Protein AF-A0A843RZ25-F1 (afdb_monomer)

Secondary structure (DSSP, 8-state):
--HHHHHHHHHHSPPPPS---HHHHHHHHHHHHHSGGGGSHHHHHHHHHHHHHHHHTT-

Sequence (59 aa):
MPADVQTCFSQYVKAPKGPLSKRAVVRLIAELKRSEVAKSRCGRRLIGFYNSIAKGLAQ

Structure (mmCIF, N/CA/C/O backbone):
data_AF-A0A843RZ25-F1
#
_entry.id   AF-A0A843RZ25-F1
#
loop_
_atom_site.group_PDB
_atom_site.id
_atom_site.type_symbol
_atom_site.label_atom_id
_atom_site.label_alt_id
_atom_site.label_comp_id
_atom_site.label_asym_id
_atom_site.label_entity_id
_atom_site.label_seq_id
_atom_site.pdbx_PDB_ins_code
_atom_site.Cartn_x
_atom_site.Cartn_y
_atom_site.Cartn_z
_atom_site.occupancy
_atom_site.B_iso_or_equiv
_atom_site.auth_seq_id
_atom_site.auth_comp_id
_atom_site.auth_asym_id
_atom_site.auth_atom_id
_atom_site.pdbx_PDB_model_num
ATOM 1 N N . MET A 1 1 ? 8.214 6.361 5.877 1.00 63.41 1 MET A N 1
ATOM 2 C CA . MET A 1 1 ? 7.963 5.208 4.984 1.00 63.41 1 MET A CA 1
ATOM 3 C C . MET A 1 1 ? 9.263 4.873 4.272 1.00 63.41 1 MET A C 1
ATOM 5 O O . MET A 1 1 ? 9.948 5.824 3.916 1.00 63.41 1 MET A O 1
ATOM 9 N N . PRO A 1 2 ? 9.630 3.593 4.104 1.00 67.62 2 PRO A N 1
ATOM 10 C CA . PRO A 1 2 ? 10.872 3.208 3.431 1.00 67.62 2 PRO A CA 1
ATOM 11 C C . PRO A 1 2 ? 10.927 3.704 1.977 1.00 67.62 2 PRO A C 1
ATOM 13 O O . PRO A 1 2 ? 9.895 3.739 1.302 1.00 67.62 2 PRO A O 1
ATOM 16 N N . ALA A 1 3 ? 12.117 4.084 1.501 1.00 68.31 3 ALA A N 1
ATOM 17 C CA . ALA A 1 3 ? 12.310 4.653 0.163 1.00 68.31 3 ALA A CA 1
ATOM 18 C C . ALA A 1 3 ? 11.912 3.678 -0.961 1.00 68.31 3 ALA A C 1
ATOM 20 O O . ALA A 1 3 ? 11.285 4.083 -1.936 1.00 68.31 3 ALA A O 1
ATOM 21 N N . ASP A 1 4 ? 12.180 2.382 -0.787 1.00 65.44 4 ASP A N 1
ATOM 22 C CA . ASP A 1 4 ? 11.823 1.331 -1.747 1.00 65.44 4 ASP A CA 1
ATOM 23 C C . ASP A 1 4 ? 10.303 1.156 -1.883 1.00 65.44 4 ASP A C 1
ATOM 25 O O . ASP A 1 4 ? 9.779 0.956 -2.980 1.00 65.44 4 ASP A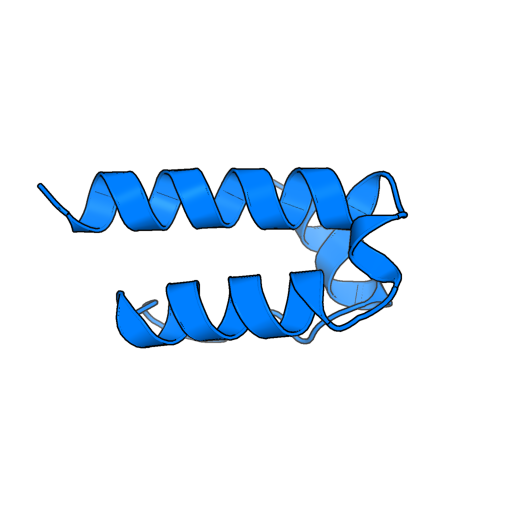 O 1
ATOM 29 N N . VAL A 1 5 ? 9.571 1.301 -0.777 1.00 65.69 5 VAL A N 1
ATOM 30 C CA . VAL A 1 5 ? 8.107 1.314 -0.788 1.00 65.69 5 VAL A CA 1
ATOM 31 C C . VAL A 1 5 ? 7.604 2.588 -1.477 1.00 65.69 5 VAL A C 1
ATOM 33 O O . VAL A 1 5 ? 6.627 2.532 -2.216 1.00 65.69 5 VAL A O 1
ATOM 36 N N . GLN A 1 6 ? 8.277 3.726 -1.294 1.00 66.75 6 GLN A N 1
ATOM 37 C CA . GLN A 1 6 ? 7.900 5.025 -1.870 1.00 66.75 6 GLN A CA 1
ATOM 38 C C . GLN A 1 6 ? 7.998 5.041 -3.397 1.00 66.75 6 GLN A C 1
ATOM 40 O O . GLN A 1 6 ? 7.080 5.528 -4.059 1.00 66.75 6 GLN A O 1
ATOM 45 N N . THR A 1 7 ? 9.029 4.408 -3.958 1.00 69.25 7 THR A N 1
ATOM 46 C CA . THR A 1 7 ? 9.127 4.153 -5.403 1.00 69.25 7 THR A CA 1
ATOM 47 C C . THR A 1 7 ? 8.000 3.241 -5.894 1.00 69.25 7 THR A C 1
ATOM 49 O O . THR A 1 7 ? 7.442 3.471 -6.962 1.00 69.25 7 THR A O 1
ATOM 52 N N . CYS A 1 8 ? 7.598 2.242 -5.102 1.00 68.88 8 CYS A N 1
ATOM 53 C CA . CYS A 1 8 ? 6.452 1.400 -5.446 1.00 68.88 8 CYS A CA 1
ATOM 54 C C . CYS A 1 8 ? 5.107 2.156 -5.387 1.00 68.88 8 CYS A C 1
ATOM 56 O O . CYS A 1 8 ? 4.190 1.796 -6.120 1.00 68.88 8 CYS A O 1
ATOM 58 N N . PHE A 1 9 ? 4.954 3.198 -4.558 1.00 67.06 9 PHE A N 1
ATOM 59 C CA . PHE A 1 9 ? 3.734 4.021 -4.564 1.00 67.06 9 PHE A CA 1
ATOM 60 C C . PHE A 1 9 ? 3.571 4.791 -5.864 1.00 67.06 9 PHE A C 1
ATOM 62 O O . PHE A 1 9 ? 2.498 4.740 -6.458 1.00 67.06 9 PHE A O 1
ATOM 69 N N . SER A 1 10 ? 4.618 5.492 -6.312 1.00 65.69 10 SER A N 1
ATOM 70 C CA . SER A 1 10 ? 4.506 6.440 -7.430 1.00 65.69 10 SER A CA 1
ATOM 71 C C . SER A 1 10 ? 3.977 5.802 -8.717 1.00 65.69 10 SER A C 1
ATOM 73 O O . SER A 1 10 ? 3.363 6.493 -9.524 1.00 65.69 10 SER A O 1
ATOM 75 N N . GLN A 1 11 ? 4.164 4.491 -8.876 1.00 63.50 11 GLN A N 1
ATOM 76 C CA . GLN A 1 11 ? 3.731 3.740 -10.050 1.00 63.50 11 GLN A CA 1
ATOM 77 C C . GLN A 1 11 ? 2.303 3.182 -9.969 1.00 63.50 11 GLN A C 1
ATOM 79 O O . GLN A 1 11 ? 1.706 2.941 -11.013 1.00 63.50 11 GLN A O 1
ATOM 84 N N . TYR A 1 12 ? 1.751 2.951 -8.771 1.00 63.97 12 TYR A N 1
ATOM 85 C CA . TYR A 1 12 ? 0.550 2.110 -8.626 1.00 63.97 12 TYR A CA 1
ATOM 86 C C . TYR A 1 12 ? -0.560 2.696 -7.751 1.00 63.97 12 TYR A C 1
ATOM 88 O O . TYR A 1 12 ? -1.729 2.382 -7.969 1.00 63.97 12 TYR A O 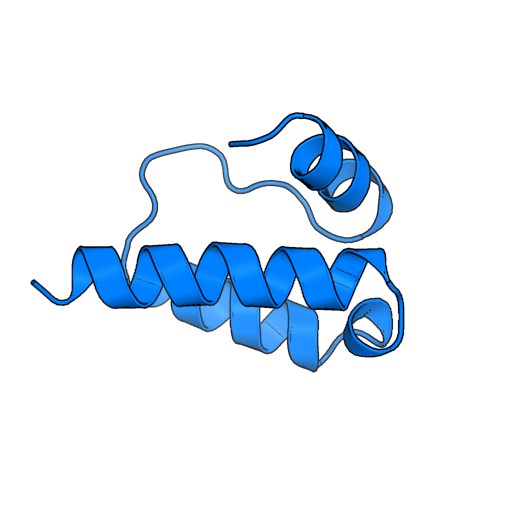1
ATOM 96 N N . VAL A 1 13 ? -0.238 3.529 -6.758 1.00 61.44 13 VAL A N 1
ATOM 97 C CA . VAL A 1 13 ? -1.244 4.125 -5.865 1.00 61.44 13 VAL A CA 1
ATOM 98 C C . VAL A 1 13 ? -0.751 5.476 -5.375 1.00 61.44 13 VAL A C 1
ATOM 100 O O . VAL A 1 13 ? 0.396 5.607 -4.957 1.00 61.44 13 VAL A O 1
ATOM 103 N N . LYS A 1 14 ? -1.608 6.500 -5.355 1.00 65.00 14 LYS A N 1
ATOM 104 C CA . LYS A 1 14 ? -1.225 7.772 -4.728 1.00 65.00 14 LYS A CA 1
ATOM 105 C C . LYS A 1 14 ? -0.921 7.528 -3.253 1.00 65.00 14 LYS A C 1
ATOM 107 O O . LYS A 1 14 ? -1.787 7.079 -2.505 1.00 65.00 14 LYS A O 1
ATOM 112 N N . ALA A 1 15 ? 0.309 7.838 -2.844 1.00 65.44 15 ALA A N 1
ATOM 113 C CA . ALA A 1 15 ? 0.680 7.788 -1.442 1.00 65.44 15 ALA A CA 1
ATOM 114 C C . ALA A 1 15 ? -0.264 8.704 -0.643 1.00 65.44 15 ALA A C 1
ATOM 116 O O . ALA A 1 15 ? -0.454 9.866 -1.026 1.00 65.44 15 ALA A O 1
ATOM 117 N N . PRO A 1 16 ? -0.880 8.203 0.437 1.00 66.94 16 PRO A N 1
ATOM 118 C CA . PRO A 1 16 ? -1.749 9.011 1.275 1.00 66.94 16 PRO A CA 1
ATOM 119 C C . PRO A 1 16 ? -0.930 10.144 1.898 1.00 66.94 16 PRO A C 1
ATOM 121 O O . PRO A 1 16 ? 0.146 9.917 2.452 1.00 66.94 16 PRO A O 1
ATOM 124 N N . LYS A 1 17 ? -1.435 11.375 1.788 1.00 63.72 17 LYS A N 1
ATOM 125 C CA . LYS A 1 17 ? -0.846 12.550 2.437 1.00 63.72 17 LYS A CA 1
ATOM 126 C C . LYS A 1 17 ? -1.559 12.775 3.771 1.00 63.72 17 LYS A C 1
ATOM 128 O O . LYS A 1 17 ? -2.765 12.999 3.777 1.00 63.72 17 LYS A O 1
ATOM 133 N N . GLY A 1 18 ? -0.814 12.719 4.874 1.00 68.81 18 GLY A N 1
ATOM 134 C CA . GLY A 1 18 ? -1.322 12.971 6.227 1.00 68.81 18 GLY A CA 1
ATOM 135 C C . GLY A 1 18 ? -1.333 11.739 7.146 1.00 68.81 18 GLY A C 1
ATOM 136 O O . GLY A 1 18 ? -0.938 10.647 6.726 1.00 68.81 18 GLY A O 1
ATOM 137 N N . PRO A 1 19 ? -1.745 11.911 8.416 1.00 70.31 19 PRO A N 1
ATOM 138 C CA . PRO A 1 19 ? -1.794 10.830 9.394 1.00 70.31 19 PRO A CA 1
ATOM 139 C C . PRO A 1 19 ? -2.756 9.725 8.946 1.00 70.31 19 PRO A C 1
ATOM 141 O O . PRO A 1 19 ? -3.918 9.959 8.612 1.00 70.31 19 PRO A O 1
ATOM 144 N N . LEU A 1 20 ? -2.249 8.495 8.935 1.00 75.12 20 LEU A N 1
ATOM 145 C CA . LEU A 1 20 ? -2.997 7.324 8.505 1.00 75.12 20 LEU A CA 1
ATOM 146 C C . LEU A 1 20 ? -3.879 6.798 9.635 1.00 75.12 20 LEU A C 1
ATOM 148 O O . LEU A 1 20 ? -3.387 6.233 10.608 1.00 75.12 20 LEU A O 1
ATOM 152 N N . SER A 1 21 ? -5.197 6.929 9.479 1.00 79.31 21 SER A N 1
ATOM 153 C CA . SER A 1 21 ? -6.151 6.256 10.361 1.00 79.31 21 SER A CA 1
ATOM 154 C C . SER A 1 21 ? -6.232 4.760 10.042 1.00 79.31 21 SER A C 1
ATOM 156 O O . SER A 1 21 ? -6.053 4.340 8.895 1.00 79.31 21 SER A O 1
ATOM 158 N N . LYS A 1 22 ? -6.579 3.932 11.036 1.00 78.62 22 LYS A N 1
ATOM 159 C CA . LYS A 1 22 ? -6.736 2.475 10.857 1.00 78.62 22 LYS A CA 1
ATOM 160 C C . LYS A 1 22 ? -7.690 2.126 9.705 1.00 78.62 22 LYS A C 1
ATOM 162 O O . LYS A 1 22 ? -7.398 1.239 8.908 1.00 78.62 22 LYS A O 1
ATOM 167 N N . ARG A 1 23 ? -8.795 2.874 9.559 1.00 81.19 23 ARG A N 1
ATOM 168 C CA . ARG A 1 23 ? -9.746 2.703 8.442 1.00 81.19 23 ARG A CA 1
ATOM 169 C C . ARG A 1 23 ? -9.115 3.040 7.091 1.00 81.19 23 ARG A C 1
ATOM 171 O O . ARG A 1 23 ? -9.339 2.309 6.129 1.00 81.19 23 ARG A O 1
ATOM 178 N N . ALA A 1 24 ? -8.315 4.106 7.018 1.00 82.56 24 ALA A N 1
ATOM 179 C CA . ALA A 1 24 ? -7.614 4.478 5.792 1.00 82.56 24 ALA A CA 1
ATOM 180 C C . ALA A 1 24 ? -6.615 3.391 5.367 1.00 82.56 24 ALA A C 1
ATOM 182 O O . ALA A 1 24 ? -6.591 3.008 4.201 1.00 82.56 24 ALA A O 1
ATOM 183 N N . VAL A 1 25 ? -5.862 2.827 6.318 1.00 82.31 25 VAL A N 1
ATOM 184 C CA . VAL A 1 25 ? -4.911 1.733 6.057 1.00 82.31 25 VAL A CA 1
ATOM 185 C C . VAL A 1 25 ? -5.618 0.487 5.518 1.00 82.31 25 VAL A C 1
ATOM 187 O O . VAL A 1 25 ? -5.187 -0.077 4.515 1.00 82.31 25 VAL A O 1
ATOM 190 N N . VAL A 1 26 ? -6.736 0.080 6.125 1.00 83.12 26 VAL A N 1
ATOM 191 C CA . VAL A 1 26 ? -7.519 -1.077 5.653 1.00 83.12 26 VAL A CA 1
ATOM 192 C C . VAL A 1 26 ? -8.066 -0.845 4.241 1.00 83.12 26 VAL A C 1
ATOM 194 O O . VAL A 1 26 ? -8.006 -1.749 3.406 1.00 83.12 26 VAL A O 1
ATOM 197 N N . ARG A 1 27 ? -8.546 0.370 3.945 1.00 83.25 27 ARG A N 1
ATOM 198 C CA . ARG A 1 27 ? -9.034 0.735 2.608 1.00 83.25 27 ARG A CA 1
ATOM 199 C C . ARG A 1 27 ? -7.924 0.657 1.558 1.00 83.25 27 ARG A C 1
ATOM 201 O O . ARG A 1 27 ? -8.133 0.057 0.510 1.00 83.25 27 ARG A O 1
ATOM 208 N N . LEU A 1 28 ? -6.734 1.166 1.877 1.00 80.00 28 LEU A N 1
ATOM 209 C CA . LEU A 1 28 ? -5.558 1.098 1.005 1.00 80.00 28 LEU A CA 1
ATOM 210 C C . LEU A 1 28 ? -5.116 -0.343 0.744 1.00 80.00 28 LEU A C 1
ATOM 212 O O . LEU A 1 28 ? -4.820 -0.693 -0.394 1.00 80.00 28 LEU A O 1
ATOM 216 N N . ILE A 1 29 ? -5.125 -1.208 1.764 1.00 81.50 29 ILE A N 1
ATOM 217 C CA . ILE A 1 29 ? -4.846 -2.641 1.582 1.00 81.50 29 ILE A CA 1
ATOM 218 C C . ILE A 1 29 ? -5.882 -3.278 0.650 1.00 81.50 29 ILE A C 1
ATOM 220 O O . ILE A 1 29 ? -5.518 -4.082 -0.206 1.00 81.50 29 ILE A O 1
ATOM 224 N N . ALA A 1 30 ? -7.164 -2.939 0.799 1.00 82.94 30 ALA A N 1
ATOM 225 C CA . ALA A 1 30 ? -8.223 -3.469 -0.055 1.00 82.94 30 ALA A CA 1
ATOM 226 C C . ALA A 1 30 ? -8.086 -2.992 -1.512 1.00 82.94 30 ALA A C 1
ATOM 228 O O . ALA A 1 30 ? -8.222 -3.802 -2.426 1.00 82.94 30 ALA A O 1
ATOM 229 N N . GLU A 1 31 ? -7.762 -1.718 -1.740 1.00 78.56 31 GL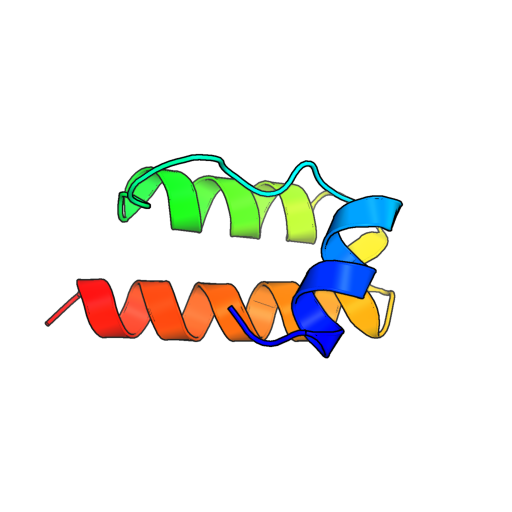U A N 1
ATOM 230 C CA . GLU A 1 31 ? -7.488 -1.164 -3.075 1.00 78.56 31 GLU A CA 1
ATOM 231 C C . GLU A 1 31 ? -6.232 -1.787 -3.702 1.00 78.56 31 GLU A C 1
ATOM 233 O O . GLU A 1 31 ? -6.253 -2.195 -4.862 1.00 78.56 31 GLU A O 1
ATOM 238 N N . LEU A 1 32 ? -5.170 -1.981 -2.917 1.00 78.00 32 LEU A N 1
ATOM 239 C CA . LEU A 1 32 ? -3.956 -2.684 -3.340 1.00 78.00 32 LEU A CA 1
ATOM 240 C C . LEU A 1 32 ? -4.210 -4.152 -3.695 1.00 78.00 32 LEU A C 1
ATOM 242 O O . LEU A 1 32 ? -3.586 -4.663 -4.617 1.00 78.00 32 LEU A O 1
ATOM 246 N N . LYS A 1 33 ? -5.107 -4.831 -2.972 1.00 78.56 33 LYS A N 1
ATOM 247 C CA . LYS A 1 33 ? -5.507 -6.217 -3.260 1.00 78.56 33 LYS A CA 1
ATOM 248 C C . LYS A 1 33 ? -6.414 -6.327 -4.483 1.00 78.56 33 LYS A C 1
ATOM 250 O O . LYS A 1 33 ? 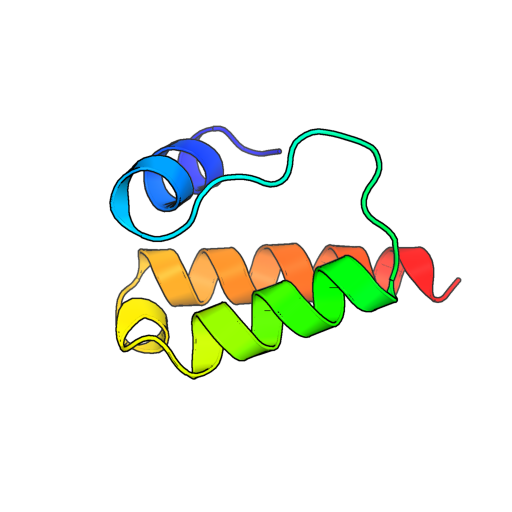-6.329 -7.319 -5.196 1.00 78.56 33 LYS A O 1
ATOM 255 N N . ARG A 1 34 ? -7.300 -5.345 -4.690 1.00 77.31 34 ARG A N 1
ATOM 256 C CA . ARG A 1 34 ? -8.196 -5.280 -5.857 1.00 77.31 34 ARG A CA 1
ATOM 257 C C . ARG A 1 34 ? -7.456 -4.902 -7.127 1.00 77.31 34 ARG A C 1
ATOM 259 O O . ARG A 1 34 ? -7.786 -5.405 -8.192 1.00 77.31 34 ARG A O 1
ATOM 266 N N . SER A 1 35 ? -6.483 -4.006 -7.021 1.00 66.94 35 SER A N 1
ATOM 267 C CA . SER A 1 35 ? -5.587 -3.737 -8.131 1.00 66.94 35 SER A CA 1
ATOM 268 C C . SER A 1 35 ? -4.700 -4.967 -8.350 1.00 66.94 35 SER A C 1
ATOM 270 O O . SER A 1 35 ? -4.180 -5.567 -7.410 1.00 66.94 35 SER A O 1
ATOM 272 N N . GLU A 1 36 ? -4.493 -5.345 -9.609 1.00 65.50 36 GLU A N 1
ATOM 273 C CA . GLU A 1 36 ? -3.588 -6.431 -10.027 1.00 65.50 36 GLU A CA 1
ATOM 274 C C . GLU A 1 36 ? -2.139 -6.251 -9.508 1.00 65.50 36 GLU A C 1
ATOM 276 O O . GLU A 1 36 ? -1.306 -7.152 -9.579 1.00 65.50 36 GLU A O 1
ATOM 281 N N . VAL A 1 37 ? -1.847 -5.101 -8.895 1.00 64.69 37 VAL A N 1
ATOM 282 C CA . VAL A 1 37 ? -0.622 -4.740 -8.181 1.00 64.69 37 VAL A CA 1
ATOM 283 C C . VAL A 1 37 ? -0.281 -5.761 -7.091 1.00 64.69 37 VAL A C 1
ATOM 285 O O . VAL A 1 37 ? 0.899 -6.030 -6.891 1.00 64.69 37 VAL A O 1
ATOM 288 N N . ALA A 1 38 ? -1.250 -6.435 -6.457 1.00 61.53 38 ALA A N 1
ATOM 289 C CA . ALA A 1 38 ? -0.970 -7.552 -5.538 1.00 61.53 38 ALA A CA 1
ATOM 290 C C . ALA A 1 38 ? -0.178 -8.711 -6.185 1.00 61.53 38 ALA A C 1
ATOM 292 O O . ALA A 1 38 ? 0.535 -9.446 -5.490 1.00 61.53 38 ALA A O 1
ATOM 293 N N . LYS A 1 39 ? -0.250 -8.861 -7.514 1.00 66.81 39 LYS A N 1
ATOM 294 C CA . LYS A 1 39 ? 0.553 -9.831 -8.273 1.00 66.81 39 LYS A CA 1
ATOM 295 C C . LYS A 1 39 ? 1.960 -9.307 -8.584 1.00 66.81 39 LYS A C 1
ATOM 297 O O . LYS A 1 39 ? 2.863 -10.113 -8.822 1.00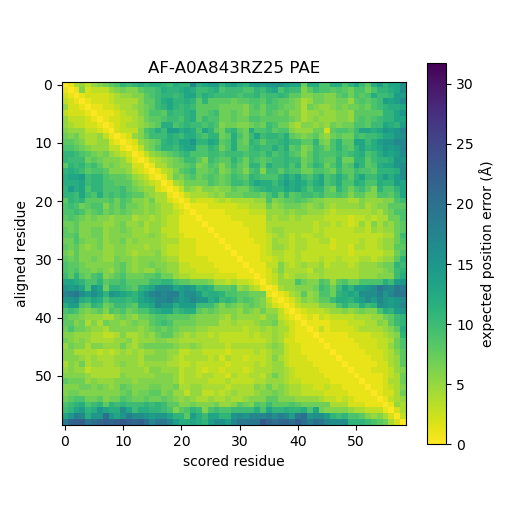 66.81 39 LYS A O 1
ATOM 302 N N . SER A 1 40 ? 2.199 -7.999 -8.479 1.00 74.75 40 SER A N 1
ATOM 303 C CA . SER A 1 40 ? 3.525 -7.395 -8.609 1.00 74.75 40 SER A CA 1
ATOM 304 C C . SER A 1 40 ? 4.327 -7.497 -7.304 1.00 74.75 40 SER A C 1
ATOM 306 O O . SER A 1 40 ? 3.794 -7.496 -6.189 1.00 74.75 40 SER A O 1
ATOM 308 N N . ARG A 1 41 ? 5.658 -7.580 -7.425 1.00 79.12 41 ARG A N 1
ATOM 309 C CA . ARG A 1 41 ? 6.570 -7.593 -6.265 1.00 79.12 41 ARG A CA 1
ATOM 310 C C . ARG A 1 41 ? 6.404 -6.331 -5.405 1.00 79.12 41 ARG A C 1
ATOM 312 O O . ARG A 1 41 ? 6.487 -6.419 -4.180 1.00 79.12 41 ARG A O 1
ATOM 319 N N . CYS A 1 42 ? 6.121 -5.194 -6.043 1.00 76.06 42 CYS A N 1
ATOM 320 C CA . CYS A 1 42 ? 5.845 -3.927 -5.371 1.00 76.06 42 CYS A CA 1
ATOM 321 C C . CYS A 1 42 ? 4.548 -3.973 -4.553 1.00 76.06 42 CYS A C 1
ATOM 323 O O . CYS A 1 42 ? 4.567 -3.596 -3.382 1.00 76.06 42 CYS A O 1
ATOM 325 N N . GLY A 1 43 ? 3.442 -4.488 -5.103 1.00 76.00 43 GLY A N 1
ATOM 326 C CA . GLY A 1 43 ? 2.178 -4.554 -4.361 1.00 76.00 43 GLY A CA 1
ATOM 327 C C . GLY A 1 43 ? 2.219 -5.483 -3.163 1.00 76.00 43 GLY A C 1
ATOM 328 O O . GLY A 1 43 ? 1.687 -5.141 -2.110 1.00 76.00 43 GLY A O 1
ATOM 329 N N . ARG A 1 44 ? 2.924 -6.617 -3.265 1.00 79.62 44 ARG A N 1
ATOM 330 C CA . ARG A 1 44 ? 3.134 -7.507 -2.109 1.00 79.62 44 ARG A CA 1
ATOM 331 C C . ARG A 1 44 ? 3.868 -6.802 -0.967 1.00 79.62 44 ARG A C 1
ATOM 333 O O . ARG A 1 44 ? 3.452 -6.925 0.185 1.00 79.62 44 ARG A O 1
ATOM 340 N N . ARG A 1 45 ? 4.916 -6.027 -1.276 1.00 80.75 45 ARG A N 1
ATOM 341 C CA . ARG A 1 45 ? 5.643 -5.222 -0.275 1.00 80.75 45 ARG A CA 1
ATOM 342 C C . ARG A 1 45 ? 4.763 -4.135 0.337 1.00 80.75 45 ARG A C 1
ATOM 344 O O . ARG A 1 45 ? 4.757 -3.980 1.554 1.00 80.75 45 ARG A O 1
ATOM 351 N N . LEU A 1 46 ? 3.990 -3.437 -0.490 1.00 77.81 46 LEU A N 1
ATOM 352 C CA . LEU A 1 46 ? 3.031 -2.411 -0.070 1.00 77.81 46 LEU A CA 1
ATOM 353 C C . LEU A 1 46 ? 1.972 -2.957 0.896 1.00 77.81 46 LEU A C 1
ATOM 355 O O . LEU A 1 46 ? 1.753 -2.391 1.966 1.00 77.81 46 LEU A O 1
ATOM 359 N N . ILE A 1 47 ? 1.356 -4.090 0.552 1.00 81.19 47 ILE A N 1
ATOM 360 C CA . ILE A 1 47 ? 0.384 -4.774 1.413 1.00 81.19 47 ILE A CA 1
ATOM 361 C C . ILE A 1 47 ? 1.041 -5.184 2.736 1.00 81.19 47 ILE A C 1
ATOM 363 O O . ILE A 1 47 ? 0.452 -4.981 3.796 1.00 81.19 47 ILE A O 1
ATOM 367 N N . GLY A 1 48 ? 2.263 -5.725 2.692 1.00 82.75 48 GLY A N 1
ATOM 368 C CA . GLY A 1 48 ? 3.032 -6.076 3.889 1.00 82.75 48 GLY A CA 1
ATOM 369 C C . GLY A 1 48 ? 3.286 -4.874 4.803 1.00 82.75 48 GLY A C 1
ATOM 370 O O . GLY A 1 48 ? 2.987 -4.938 5.993 1.00 82.75 48 GLY A O 1
ATOM 371 N N . PHE A 1 49 ? 3.752 -3.758 4.239 1.00 83.31 49 PHE A N 1
ATOM 372 C CA . PHE A 1 49 ? 3.990 -2.513 4.973 1.00 83.31 49 PHE A CA 1
ATOM 373 C C . PHE A 1 49 ? 2.723 -2.009 5.677 1.00 83.31 49 PHE A C 1
ATOM 375 O O . PHE A 1 49 ? 2.741 -1.732 6.878 1.00 83.31 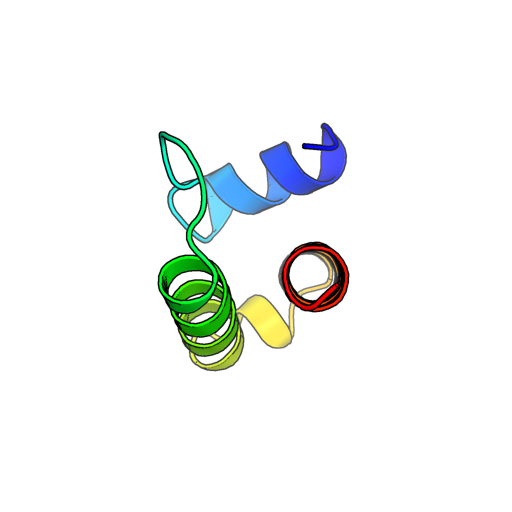49 PHE A O 1
ATOM 382 N N . TYR A 1 50 ? 1.602 -1.951 4.958 1.00 81.75 50 TYR A N 1
ATOM 383 C CA . TYR A 1 50 ? 0.341 -1.495 5.535 1.00 81.75 50 TYR A CA 1
ATOM 384 C C . TYR A 1 50 ? -0.256 -2.465 6.554 1.00 81.75 50 TYR A C 1
ATOM 386 O O . TYR A 1 50 ? -0.834 -2.014 7.540 1.00 81.75 50 TYR A O 1
ATOM 394 N N . ASN A 1 51 ? -0.087 -3.776 6.372 1.00 83.88 51 ASN A N 1
ATOM 395 C CA . ASN A 1 51 ? -0.479 -4.759 7.383 1.00 83.88 51 ASN A CA 1
ATOM 396 C C . ASN A 1 51 ? 0.304 -4.565 8.691 1.00 83.88 51 ASN A C 1
ATOM 398 O O . ASN A 1 51 ? -0.285 -4.658 9.768 1.00 83.88 51 ASN A O 1
ATOM 402 N N . SER A 1 52 ? 1.601 -4.253 8.614 1.00 82.94 52 SER A N 1
ATOM 403 C CA . SER A 1 52 ? 2.414 -3.950 9.798 1.00 82.94 52 SER A CA 1
ATOM 404 C C . SER A 1 52 ? 1.954 -2.670 10.499 1.00 82.94 52 SER A C 1
ATOM 406 O O . SER A 1 52 ? 1.814 -2.669 11.720 1.00 82.94 52 SER A O 1
ATOM 408 N N . ILE A 1 53 ? 1.623 -1.611 9.747 1.00 82.25 53 ILE A N 1
ATOM 409 C CA . ILE A 1 53 ? 1.022 -0.392 10.321 1.00 82.25 53 ILE A CA 1
ATOM 410 C C . ILE A 1 53 ? -0.323 -0.708 10.982 1.00 82.25 53 ILE A C 1
ATOM 412 O O . ILE A 1 53 ? -0.572 -0.275 12.103 1.00 82.25 53 ILE A O 1
ATOM 416 N N . ALA A 1 54 ? -1.190 -1.476 10.318 1.00 81.19 54 ALA A N 1
ATOM 417 C CA . ALA A 1 54 ? -2.499 -1.834 10.857 1.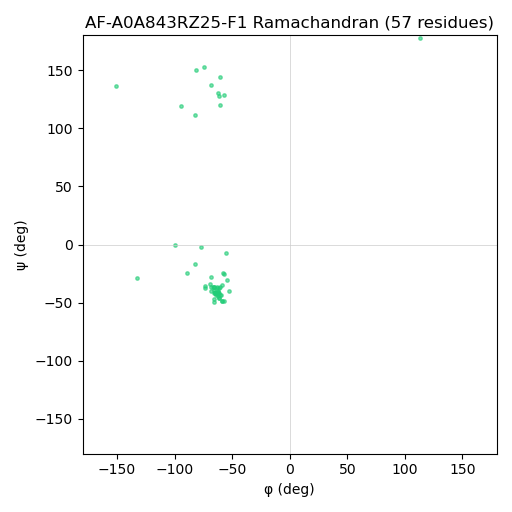00 81.19 54 ALA A CA 1
ATOM 418 C C . ALA A 1 54 ? -2.396 -2.628 12.170 1.00 81.19 54 ALA A C 1
ATOM 420 O O . ALA A 1 54 ? -3.214 -2.413 13.064 1.00 81.19 54 ALA A O 1
ATOM 421 N N . LYS A 1 55 ? -1.392 -3.511 12.294 1.00 80.81 55 LYS A N 1
ATOM 422 C CA . LYS A 1 55 ? -1.070 -4.219 13.545 1.00 80.81 55 LYS A CA 1
ATOM 423 C C . LYS A 1 55 ? -0.517 -3.285 14.625 1.00 80.81 55 LYS A C 1
ATOM 425 O O . LYS A 1 55 ? -0.885 -3.435 15.784 1.00 80.81 55 LYS A O 1
ATOM 430 N N . GLY A 1 56 ? 0.334 -2.326 14.261 1.00 75.94 56 GLY A N 1
ATOM 431 C CA . GLY A 1 56 ? 0.871 -1.330 15.196 1.00 75.94 56 GLY A CA 1
ATOM 432 C C . GLY A 1 56 ? -0.196 -0.375 15.741 1.00 75.94 56 GLY A C 1
ATOM 433 O O . GLY A 1 56 ? -0.182 -0.058 16.91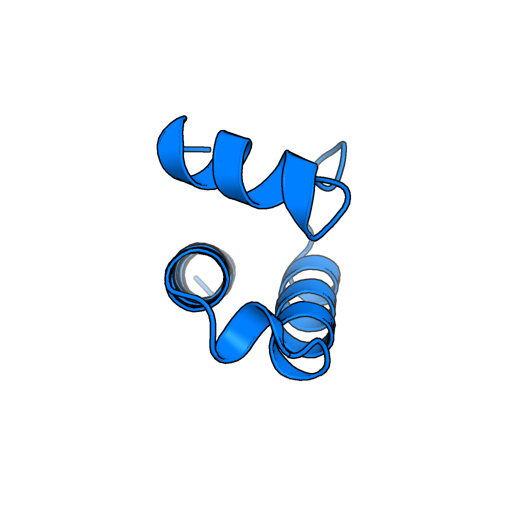8 1.00 75.94 56 GLY A O 1
ATOM 434 N N . LEU A 1 57 ? -1.171 0.013 14.913 1.00 66.19 57 LEU A N 1
ATOM 435 C CA . LEU A 1 57 ? -2.318 0.857 15.295 1.00 66.19 57 LEU A CA 1
ATOM 436 C C . LEU A 1 57 ? -3.419 0.110 16.073 1.00 66.19 57 LEU A C 1
ATOM 438 O O . LEU A 1 57 ? -4.468 0.686 16.360 1.00 66.19 57 LEU A O 1
ATOM 442 N N . ALA A 1 58 ? -3.270 -1.197 16.292 1.00 57.22 58 ALA A N 1
ATOM 443 C CA . ALA A 1 58 ? -4.222 -2.011 17.045 1.00 57.22 58 ALA A CA 1
ATOM 444 C C . ALA A 1 58 ? -3.788 -2.256 18.499 1.00 57.22 58 ALA A C 1
ATOM 446 O O . ALA A 1 58 ? -4.519 -2.947 19.205 1.00 57.22 58 ALA A O 1
ATOM 447 N N . GLN A 1 59 ? -2.627 -1.724 18.892 1.00 48.47 59 GLN A N 1
ATO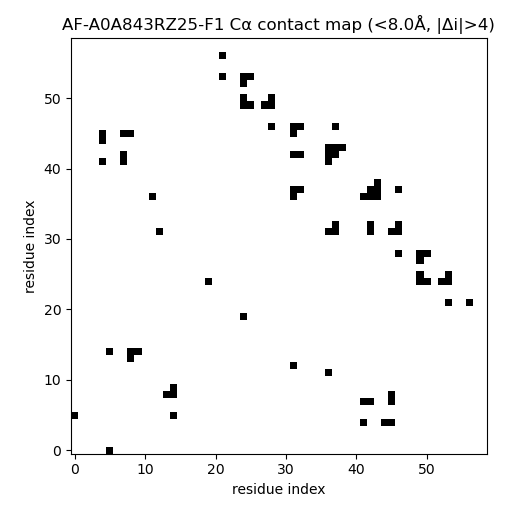M 448 C CA . GLN A 1 59 ? -2.122 -1.683 20.264 1.00 48.47 59 GLN A CA 1
ATOM 449 C C . GLN A 1 59 ? -2.533 -0.379 20.942 1.00 48.47 59 GLN A C 1
ATOM 451 O O . GLN A 1 59 ? -2.607 0.648 20.228 1.00 48.47 59 GLN A O 1
#

pLDDT: mean 73.17, std 8.27, range [48.47, 83.88]

Foldseek 3Di:
DDPLLVVLCVVQHPDDPDDDDLVNLVVVLVSLVVPCVCVPPSSVVNNVVSVVVNVVNVD

Nearest PDB structures (foldseek):
  7unv-assembly1_o  TM=4.390E-01  e=1.952E+00  Pseudomonas aeruginosa PAO1

Radius of gyration: 10.65 Å; Cα contacts (8 Å, |Δi|>4): 42; chains: 1; bounding box: 22×23×30 Å

Solvent-accessible surface area (backbone atoms only — not comparable to full-atom values): 3545 Å² total; per-residue (Å²): 130,60,68,73,56,52,62,42,24,80,79,75,46,87,72,82,86,71,90,81,49,68,69,55,42,54,50,51,43,50,51,41,60,70,37,74,42,45,78,37,76,52,30,46,51,48,43,51,54,42,51,53,50,49,57,60,71,71,108

Mean predicted aligned error: 6.65 Å